Protein AF-A0A8W8MLH4-F1 (afdb_monomer_lite)

Sequence (101 aa):
MTGRHDEIEYSMQITGHTRCLVDSGFAHIRKIFRRSDVDSVGPFHTLINKSAATNEAVSFQSAAWKWRNWKSFLSSQFRAVKRIRRFHHFRVTADDSWTVY

Radius of gyration: 18.81 Å; chains: 1; bounding box: 43×28×45 Å

Structure (mmCIF, N/CA/C/O backbone):
data_AF-A0A8W8MLH4-F1
#
_entry.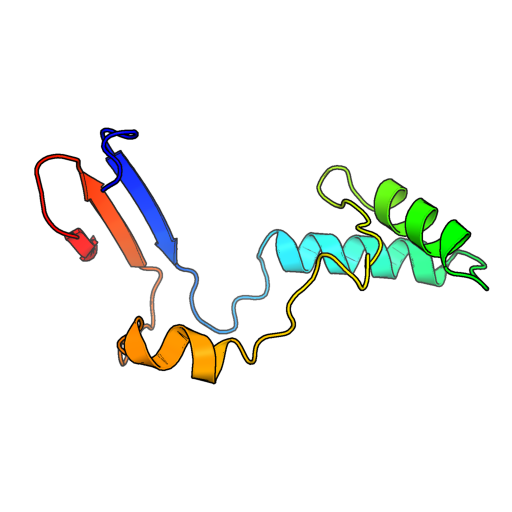id   AF-A0A8W8MLH4-F1
#
loop_
_atom_site.group_PDB
_atom_site.id
_atom_site.type_symbol
_atom_site.label_atom_id
_atom_site.label_alt_id
_atom_site.label_comp_id
_atom_site.label_asym_id
_atom_site.label_entity_id
_atom_site.label_seq_id
_atom_site.pdbx_PDB_ins_code
_atom_site.Cartn_x
_atom_site.Cartn_y
_atom_site.Cartn_z
_atom_site.occupancy
_atom_site.B_iso_or_equiv
_atom_site.auth_seq_id
_atom_site.auth_comp_id
_atom_site.auth_asym_id
_atom_site.auth_atom_id
_atom_site.pdbx_PDB_model_num
ATOM 1 N N . MET A 1 1 ? 10.212 3.634 -22.204 1.00 49.94 1 MET A N 1
ATOM 2 C CA . MET A 1 1 ? 9.921 4.611 -21.128 1.00 49.94 1 MET A CA 1
ATOM 3 C C . MET A 1 1 ? 8.994 5.681 -21.679 1.00 49.94 1 MET A C 1
ATOM 5 O O . MET A 1 1 ? 9.097 5.983 -22.856 1.00 49.94 1 MET A O 1
ATOM 9 N N . THR A 1 2 ? 8.086 6.249 -20.885 1.00 56.69 2 THR A N 1
ATOM 10 C CA . THR A 1 2 ? 7.117 7.268 -21.347 1.00 56.69 2 THR A CA 1
ATOM 11 C C . THR A 1 2 ? 7.742 8.643 -21.648 1.00 56.69 2 THR A C 1
ATOM 13 O O . THR A 1 2 ? 7.001 9.610 -21.779 1.00 56.69 2 THR A O 1
ATOM 16 N N . GLY A 1 3 ? 9.080 8.753 -21.690 1.00 60.56 3 GLY A N 1
ATOM 17 C CA . GLY A 1 3 ? 9.817 10.004 -21.926 1.00 60.56 3 GLY A CA 1
ATOM 18 C C . GLY A 1 3 ? 9.670 11.060 -20.825 1.00 60.56 3 GLY A C 1
ATOM 19 O O . GLY A 1 3 ? 9.871 12.236 -21.088 1.00 60.56 3 GLY A O 1
ATOM 20 N N . ARG A 1 4 ? 9.247 10.669 -19.613 1.00 66.12 4 ARG A N 1
ATOM 21 C CA . ARG A 1 4 ? 8.944 11.607 -18.510 1.00 66.12 4 ARG A CA 1
ATOM 22 C C . ARG A 1 4 ? 10.053 11.745 -17.468 1.00 66.12 4 ARG A C 1
ATOM 24 O O . ARG A 1 4 ? 9.965 12.628 -16.625 1.00 66.12 4 ARG A O 1
ATOM 31 N N . HIS A 1 5 ? 11.040 10.856 -17.496 1.00 73.50 5 HIS A N 1
ATOM 32 C CA . HIS A 1 5 ? 12.118 10.796 -16.516 1.00 73.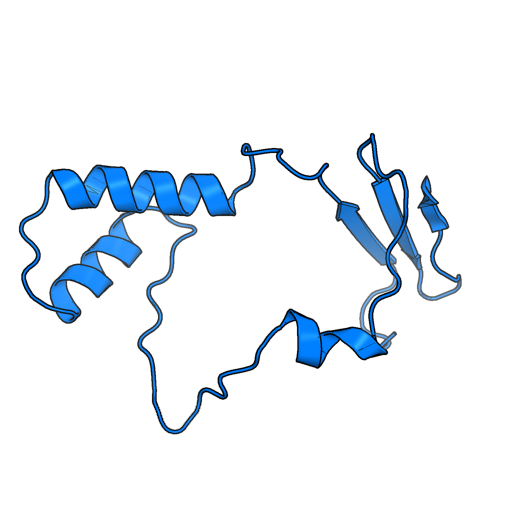50 5 HIS A CA 1
ATOM 33 C C . HIS A 1 5 ? 13.416 10.445 -17.239 1.00 73.50 5 HIS A C 1
ATOM 35 O O . HIS A 1 5 ? 13.421 9.489 -18.019 1.00 73.50 5 HIS A O 1
ATOM 41 N N . ASP A 1 6 ? 14.480 11.196 -16.954 1.00 80.19 6 ASP A N 1
ATOM 42 C CA . ASP A 1 6 ? 15.827 10.942 -17.483 1.00 80.19 6 ASP A CA 1
ATOM 43 C C . ASP A 1 6 ? 16.466 9.714 -16.818 1.00 80.19 6 ASP A C 1
ATOM 45 O O . ASP A 1 6 ? 17.272 9.006 -17.421 1.00 80.19 6 ASP A O 1
ATOM 49 N N . GLU A 1 7 ? 16.051 9.420 -15.582 1.00 80.38 7 GLU A N 1
ATOM 50 C CA . GLU A 1 7 ? 16.530 8.295 -14.792 1.00 80.38 7 GLU A CA 1
ATOM 51 C C . GLU A 1 7 ? 15.462 7.806 -13.805 1.00 80.38 7 GLU A C 1
ATOM 53 O O . GLU A 1 7 ? 14.729 8.596 -13.206 1.00 80.38 7 GLU A O 1
ATOM 58 N N . ILE A 1 8 ? 15.385 6.487 -13.624 1.00 80.25 8 ILE A N 1
ATOM 59 C CA . ILE A 1 8 ? 14.598 5.836 -12.579 1.00 80.25 8 ILE A CA 1
ATOM 60 C C . ILE A 1 8 ? 15.485 4.818 -11.863 1.00 80.25 8 ILE A C 1
ATOM 62 O O . ILE A 1 8 ? 16.005 3.889 -12.485 1.00 80.25 8 ILE A O 1
ATOM 66 N N . GLU A 1 9 ? 15.598 4.964 -10.545 1.00 80.50 9 GLU A N 1
ATOM 67 C CA . GLU A 1 9 ? 16.230 3.980 -9.669 1.00 80.50 9 GLU A CA 1
ATOM 68 C C . GLU A 1 9 ? 15.161 3.168 -8.921 1.00 80.50 9 GLU A C 1
ATOM 70 O O . GLU A 1 9 ? 14.271 3.712 -8.264 1.00 80.50 9 GLU A O 1
ATOM 75 N N . TYR A 1 10 ? 15.266 1.843 -8.991 1.00 77.38 10 TYR A N 1
ATOM 76 C CA . TYR A 1 10 ? 14.456 0.897 -8.235 1.00 77.38 10 TYR A CA 1
ATOM 77 C C . TYR A 1 10 ? 15.331 0.101 -7.274 1.00 77.38 10 TYR A C 1
ATOM 79 O O . TYR A 1 10 ? 16.095 -0.774 -7.675 1.00 77.38 10 TYR A O 1
ATOM 87 N N . SER A 1 11 ? 15.149 0.345 -5.980 1.00 75.88 11 SER A N 1
ATOM 88 C CA . SER A 1 11 ? 15.758 -0.457 -4.919 1.00 75.88 11 SER A CA 1
ATOM 89 C C . SER A 1 11 ? 14.824 -1.599 -4.516 1.00 75.88 11 SER A C 1
ATOM 91 O O . SER A 1 11 ? 13.769 -1.366 -3.924 1.00 75.88 11 SER A O 1
ATOM 93 N N . MET A 1 12 ? 15.193 -2.847 -4.814 1.00 74.88 12 MET A N 1
ATOM 94 C CA . MET A 1 12 ? 14.417 -4.019 -4.402 1.00 74.88 12 MET A CA 1
ATOM 95 C C . MET A 1 12 ? 14.932 -4.591 -3.081 1.00 74.88 12 MET A C 1
ATOM 97 O O . MET A 1 12 ? 16.096 -4.980 -2.951 1.00 74.88 12 MET A O 1
ATOM 101 N N . GLN A 1 13 ? 14.032 -4.681 -2.101 1.00 71.69 13 GLN A N 1
ATOM 102 C CA . GLN A 1 13 ? 14.309 -5.337 -0.826 1.00 71.69 13 GLN A CA 1
ATOM 103 C C . GLN A 1 13 ? 14.321 -6.863 -0.974 1.00 71.69 13 GLN A C 1
ATOM 105 O O . GLN A 1 13 ? 13.627 -7.439 -1.814 1.00 71.69 13 GLN A O 1
ATOM 110 N N . ILE A 1 14 ? 15.101 -7.531 -0.122 1.00 75.56 14 ILE A N 1
ATOM 111 C CA . ILE A 1 14 ? 15.131 -8.995 -0.054 1.00 75.56 14 ILE A CA 1
ATOM 112 C C . ILE A 1 14 ? 13.769 -9.499 0.439 1.00 75.56 14 ILE A C 1
ATOM 114 O O . ILE A 1 14 ? 13.165 -8.933 1.351 1.00 75.56 14 ILE A O 1
ATOM 118 N N . THR A 1 15 ? 13.297 -10.602 -0.135 1.00 68.69 15 THR A N 1
ATOM 119 C CA . THR A 1 15 ? 12.082 -11.282 0.324 1.00 68.69 15 THR A CA 1
ATOM 120 C C . THR A 1 15 ? 12.163 -11.625 1.814 1.00 68.69 15 THR A C 1
ATOM 122 O O . THR A 1 15 ? 13.152 -12.208 2.255 1.00 68.69 15 THR A O 1
ATOM 125 N N . GLY A 1 16 ? 11.112 -11.308 2.576 1.00 69.69 16 GLY A N 1
ATOM 126 C CA . GLY A 1 16 ? 11.054 -11.548 4.026 1.00 69.69 16 GLY A CA 1
ATOM 127 C C . GLY A 1 16 ? 11.628 -10.415 4.883 1.00 69.69 16 GLY A C 1
ATOM 128 O O . GLY A 1 16 ? 11.634 -10.519 6.107 1.00 69.69 16 GLY A O 1
ATOM 129 N N . HIS A 1 17 ? 12.086 -9.323 4.270 1.00 71.31 17 HIS A N 1
ATOM 130 C CA . HIS A 1 17 ? 12.471 -8.124 4.997 1.00 71.31 17 HIS A CA 1
ATOM 131 C C . HIS A 1 17 ? 11.222 -7.374 5.488 1.00 71.31 17 HIS A C 1
ATOM 133 O O . HIS A 1 17 ? 10.503 -6.780 4.695 1.00 71.31 17 HIS A O 1
ATOM 139 N N . THR A 1 18 ? 10.971 -7.386 6.797 1.00 64.75 18 THR A N 1
ATOM 140 C CA . THR A 1 18 ? 9.769 -6.782 7.413 1.00 64.75 18 THR A CA 1
ATOM 141 C C . THR A 1 18 ? 9.963 -5.327 7.852 1.00 64.75 18 THR A C 1
ATOM 143 O O . THR A 1 18 ? 9.191 -4.798 8.651 1.00 64.75 18 THR A O 1
ATOM 146 N N . ARG A 1 19 ? 11.060 -4.681 7.433 1.00 70.62 19 ARG A N 1
ATOM 147 C CA . ARG A 1 19 ? 11.337 -3.266 7.734 1.00 70.62 19 ARG A CA 1
ATOM 148 C C . ARG A 1 19 ? 11.098 -2.424 6.486 1.00 70.62 19 ARG A C 1
ATOM 150 O O . ARG A 1 19 ? 12.026 -1.823 5.944 1.00 70.62 19 ARG A O 1
ATOM 157 N N . CYS A 1 20 ? 9.865 -2.434 5.992 1.00 77.38 20 CYS A N 1
ATOM 158 C CA . CYS A 1 20 ? 9.430 -1.538 4.928 1.00 77.38 20 CYS A CA 1
ATOM 159 C C . CYS A 1 20 ? 8.381 -0.546 5.447 1.00 77.38 20 CYS A C 1
ATOM 161 O O . CYS A 1 20 ? 7.727 -0.775 6.467 1.00 77.38 20 CYS A O 1
ATOM 163 N N . LEU A 1 21 ? 8.232 0.583 4.749 1.00 80.25 21 LEU A N 1
ATOM 164 C CA . LEU A 1 21 ? 7.298 1.641 5.144 1.00 80.25 21 LEU A CA 1
ATOM 165 C C . LEU A 1 21 ? 5.849 1.131 5.204 1.00 80.25 21 LEU A C 1
ATOM 167 O O . LEU A 1 21 ? 5.094 1.519 6.092 1.00 80.25 21 LEU A O 1
ATOM 171 N N . VAL A 1 22 ? 5.493 0.218 4.297 1.00 83.38 22 VAL A N 1
ATOM 172 C CA . VAL A 1 22 ? 4.162 -0.399 4.231 1.00 83.38 22 VAL A CA 1
ATOM 173 C C . VAL A 1 22 ? 3.861 -1.184 5.512 1.00 83.38 22 VAL A C 1
ATOM 175 O O . VAL A 1 22 ? 2.809 -0.985 6.121 1.00 83.38 22 VAL A O 1
ATOM 178 N N . ASP A 1 23 ? 4.806 -2.002 5.983 1.00 87.62 23 ASP A N 1
ATOM 179 C CA . ASP A 1 23 ? 4.661 -2.746 7.241 1.00 87.62 23 ASP A CA 1
ATOM 180 C C . ASP A 1 23 ? 4.521 -1.800 8.443 1.00 87.62 23 ASP A C 1
ATOM 182 O O . ASP A 1 23 ? 3.700 -2.034 9.336 1.00 87.62 23 ASP A O 1
ATOM 186 N N . SER A 1 24 ? 5.278 -0.695 8.447 1.00 88.75 24 SER A N 1
ATOM 187 C CA . SER A 1 24 ? 5.165 0.348 9.474 1.00 88.75 24 SER A CA 1
ATOM 188 C C . SER A 1 24 ? 3.768 0.972 9.488 1.00 88.75 24 SER A C 1
ATOM 190 O O . SER A 1 24 ? 3.169 1.119 10.555 1.00 88.75 24 SER A O 1
ATOM 192 N N . GLY A 1 25 ? 3.210 1.282 8.314 1.00 92.94 25 GLY A N 1
ATOM 193 C CA . GLY A 1 25 ? 1.847 1.796 8.168 1.00 92.94 25 GLY A CA 1
ATOM 194 C C . GLY A 1 25 ? 0.808 0.872 8.808 1.00 92.94 25 GLY A C 1
ATOM 195 O O . GLY A 1 25 ? 0.002 1.320 9.629 1.00 92.94 25 GLY A O 1
ATOM 196 N N . PHE A 1 26 ? 0.878 -0.433 8.530 1.00 93.19 26 PHE A N 1
ATOM 197 C CA . PHE A 1 26 ? -0.010 -1.422 9.152 1.00 93.19 26 PHE A CA 1
ATOM 198 C C . PHE A 1 26 ? 0.191 -1.543 10.665 1.00 93.19 26 PHE A C 1
ATOM 200 O O . PHE A 1 26 ? -0.783 -1.680 11.415 1.00 93.19 26 PHE A O 1
ATOM 207 N N . ALA A 1 27 ? 1.434 -1.462 11.144 1.00 94.00 27 ALA A N 1
ATOM 208 C CA . ALA A 1 27 ? 1.726 -1.488 12.572 1.00 94.00 27 ALA A CA 1
ATOM 209 C C . ALA A 1 27 ? 1.082 -0.300 13.308 1.00 94.00 27 ALA A C 1
ATOM 211 O O . ALA A 1 27 ? 0.500 -0.486 14.383 1.00 94.00 27 ALA A O 1
ATOM 212 N N . HIS A 1 28 ? 1.121 0.900 12.719 1.00 95.94 28 HIS A N 1
ATOM 213 C CA . HIS A 1 28 ? 0.471 2.089 13.269 1.00 95.94 28 HIS A CA 1
ATOM 214 C C . HIS A 1 28 ? -1.052 1.943 13.340 1.00 95.94 28 HIS A C 1
ATOM 216 O O . HIS A 1 28 ? -1.624 2.195 14.404 1.00 95.94 28 HIS A O 1
ATOM 222 N N . ILE A 1 29 ? -1.693 1.453 12.271 1.00 96.62 29 ILE A N 1
ATOM 223 C CA . ILE A 1 29 ? -3.140 1.162 12.253 1.00 96.62 29 ILE A CA 1
ATOM 224 C C . ILE A 1 29 ? -3.493 0.200 13.389 1.00 96.62 29 ILE A C 1
ATOM 226 O O . ILE A 1 29 ? -4.375 0.480 14.198 1.00 96.62 29 ILE A O 1
ATOM 230 N N . ARG A 1 30 ? -2.756 -0.910 13.516 1.00 95.69 30 ARG A N 1
ATOM 231 C CA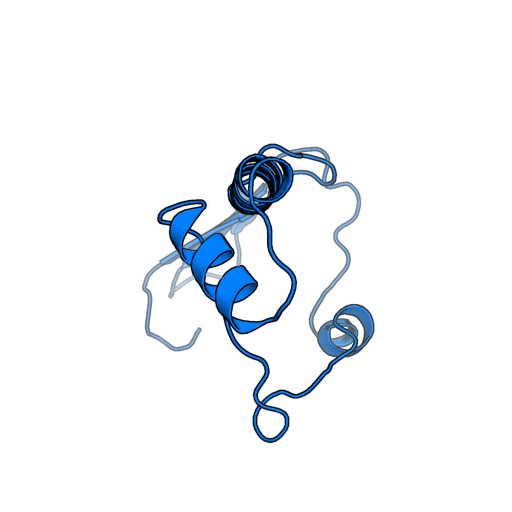 . ARG A 1 30 ? -3.000 -1.912 14.561 1.00 95.69 30 ARG A CA 1
ATOM 232 C C . ARG A 1 30 ? -2.852 -1.332 15.968 1.00 95.69 30 ARG A C 1
ATOM 234 O O . ARG A 1 30 ? -3.608 -1.704 16.865 1.00 95.69 30 ARG A O 1
ATOM 241 N N . LYS A 1 31 ? -1.876 -0.446 16.179 1.00 96.25 31 LYS A N 1
ATOM 242 C CA . LYS A 1 31 ? -1.609 0.183 17.480 1.00 96.25 31 LYS A CA 1
ATOM 243 C C . LYS A 1 31 ? -2.773 1.061 17.938 1.00 96.25 31 LYS A C 1
ATOM 245 O O . LYS A 1 31 ? -3.164 0.951 19.099 1.00 96.25 31 LYS A O 1
ATOM 250 N N . ILE A 1 32 ? -3.308 1.910 17.057 1.00 96.62 32 ILE A N 1
ATOM 251 C CA . ILE A 1 32 ? -4.433 2.797 17.390 1.00 96.62 32 ILE A CA 1
ATOM 252 C C . ILE A 1 32 ? -5.756 2.024 17.457 1.00 96.62 32 ILE A C 1
ATOM 254 O O . ILE A 1 32 ? -6.535 2.240 18.382 1.00 96.62 32 ILE A O 1
ATOM 258 N N . PHE A 1 33 ? -5.965 1.054 16.561 1.00 96.75 33 PHE A N 1
ATOM 259 C CA . PHE A 1 33 ? -7.167 0.216 16.527 1.00 96.75 33 PHE A CA 1
ATOM 260 C C . PHE A 1 33 ? -7.400 -0.532 17.839 1.00 96.75 33 PHE A C 1
ATOM 262 O O . PHE A 1 33 ? -8.489 -0.478 18.388 1.00 96.75 33 PHE A O 1
ATOM 269 N N . ARG A 1 34 ? -6.355 -1.137 18.420 1.00 96.19 34 ARG A N 1
ATOM 270 C CA . ARG A 1 34 ? -6.437 -1.855 19.710 1.00 96.19 34 ARG A CA 1
ATOM 271 C C . ARG A 1 34 ? -6.917 -1.011 20.899 1.00 96.19 34 ARG A C 1
ATOM 273 O O . ARG A 1 34 ? -7.162 -1.571 21.960 1.00 96.19 34 ARG A O 1
ATOM 280 N N . ARG A 1 35 ? -6.940 0.315 20.764 1.00 95.00 35 ARG A N 1
ATOM 281 C CA . ARG A 1 35 ? -7.304 1.274 21.818 1.00 95.00 35 ARG A CA 1
ATOM 282 C C . ARG A 1 35 ? -8.510 2.129 21.434 1.00 95.00 35 ARG A C 1
ATOM 284 O O . ARG A 1 35 ? -8.763 3.132 22.089 1.00 95.00 35 ARG A O 1
ATOM 291 N N . SER A 1 36 ? -9.179 1.782 20.342 1.00 94.81 36 SER A N 1
ATOM 292 C CA . SER A 1 36 ? -10.289 2.545 19.791 1.00 94.81 36 SER A CA 1
ATOM 293 C C . SER A 1 36 ? -11.514 1.652 19.715 1.00 94.81 36 SER A C 1
ATOM 295 O O . SER A 1 36 ? -11.390 0.472 19.396 1.00 94.81 36 SER A O 1
ATOM 297 N N . ASP A 1 37 ? -12.675 2.235 19.976 1.00 94.25 37 ASP A N 1
ATOM 298 C CA . ASP A 1 37 ? -13.959 1.574 19.781 1.00 94.25 37 ASP A CA 1
ATOM 299 C C . ASP A 1 37 ? -14.466 1.902 18.372 1.00 94.25 37 ASP A C 1
ATOM 301 O O . ASP A 1 37 ? -14.642 3.073 18.021 1.00 94.25 37 ASP A O 1
ATOM 305 N N . VAL A 1 38 ? -14.547 0.892 17.507 1.00 93.94 38 VAL A N 1
ATOM 306 C CA . VAL A 1 38 ? -14.777 1.066 16.067 1.00 93.94 38 VAL A CA 1
ATOM 307 C C . VAL A 1 38 ? -15.731 -0.011 15.569 1.00 93.94 38 VAL A C 1
ATOM 309 O O . VAL A 1 38 ? -15.307 -1.098 15.185 1.00 93.94 38 VAL A O 1
ATOM 312 N N . ASP A 1 39 ? -17.008 0.352 15.486 1.00 93.88 39 ASP A N 1
ATOM 313 C CA . ASP A 1 39 ? -18.084 -0.584 15.123 1.00 93.88 39 ASP A CA 1
ATOM 314 C C . ASP A 1 39 ? -18.620 -0.393 13.701 1.00 93.88 39 ASP A C 1
ATOM 316 O O . ASP A 1 39 ? -19.578 -1.039 13.279 1.00 93.88 39 ASP A O 1
ATOM 320 N N . SER A 1 40 ? -18.036 0.524 12.928 1.00 93.12 40 SER A N 1
ATOM 321 C CA . SER A 1 40 ? -18.470 0.768 11.553 1.00 93.12 40 SER A CA 1
ATOM 322 C C . SER A 1 40 ? -17.351 1.281 10.650 1.00 93.12 40 SER A C 1
ATOM 324 O O . SER A 1 40 ? -16.266 1.670 11.090 1.00 93.12 40 SER A O 1
ATOM 326 N N . VAL A 1 41 ? -17.631 1.281 9.344 1.00 90.94 41 VAL A N 1
ATOM 327 C CA . VAL A 1 41 ? -16.665 1.636 8.294 1.00 90.94 41 VAL A CA 1
ATOM 328 C C . VAL A 1 41 ? -16.211 3.097 8.394 1.00 90.94 41 VAL A C 1
ATOM 330 O O . VAL A 1 41 ? -15.032 3.379 8.200 1.00 90.94 41 VAL A O 1
ATOM 333 N N . GLY A 1 42 ? -17.103 4.031 8.737 1.00 92.94 42 GLY A N 1
ATOM 334 C CA . GLY A 1 42 ? -16.771 5.461 8.842 1.00 92.94 42 GLY A CA 1
ATOM 335 C C . GLY A 1 42 ? -15.741 5.781 9.941 1.00 92.94 42 GLY A C 1
ATOM 336 O O . GLY A 1 42 ? -14.701 6.387 9.657 1.00 92.94 42 GLY A O 1
ATOM 337 N N . PRO A 1 43 ? -15.967 5.346 11.194 1.00 94.06 43 PRO A N 1
ATOM 338 C CA . PRO A 1 43 ? -14.984 5.440 12.268 1.00 94.06 43 PRO A CA 1
ATOM 339 C C . PRO A 1 43 ? -13.676 4.711 11.939 1.00 94.06 43 PRO A C 1
ATOM 341 O O . PRO A 1 43 ? -12.602 5.241 12.223 1.00 94.06 43 PRO A O 1
ATOM 344 N N . PHE A 1 44 ? -13.734 3.562 11.256 1.00 94.75 44 PHE A N 1
ATOM 345 C CA . PHE A 1 44 ? -12.527 2.858 10.813 1.00 94.75 44 PHE A CA 1
ATOM 346 C C . PHE A 1 44 ? -11.721 3.664 9.784 1.00 94.75 44 PHE A C 1
ATOM 348 O O . PHE A 1 44 ? -10.502 3.774 9.899 1.00 94.75 44 PHE A O 1
ATOM 355 N N . HIS A 1 45 ? -12.395 4.311 8.832 1.00 95.31 45 HIS A N 1
ATOM 356 C CA . HIS A 1 45 ? -11.777 5.212 7.857 1.00 95.31 45 HIS A CA 1
ATOM 357 C C . HIS A 1 45 ? -11.055 6.377 8.547 1.00 95.31 45 HIS A C 1
ATOM 359 O O . HIS A 1 45 ? -9.907 6.701 8.242 1.00 95.31 45 HIS A O 1
ATOM 365 N N . THR A 1 46 ? -11.712 6.972 9.544 1.00 95.50 46 THR A N 1
ATOM 366 C CA . THR A 1 46 ? -11.139 8.053 10.354 1.00 95.50 46 THR A CA 1
ATOM 367 C C . THR A 1 46 ? -9.922 7.572 11.143 1.00 95.50 46 THR A C 1
ATOM 369 O O . THR A 1 46 ? -8.918 8.279 11.227 1.00 95.50 46 THR A O 1
ATOM 372 N N . LEU A 1 47 ? -9.984 6.364 11.702 1.00 96.88 47 LEU A N 1
ATOM 373 C CA . LEU A 1 47 ? -8.885 5.752 12.440 1.00 96.88 47 LEU A CA 1
ATOM 374 C C . LEU A 1 47 ? -7.661 5.500 11.554 1.00 96.88 47 LEU A C 1
ATOM 376 O O . LEU A 1 47 ? -6.544 5.807 11.971 1.00 96.88 47 LEU A O 1
ATOM 380 N N . ILE A 1 48 ? -7.856 4.980 10.339 1.00 96.00 48 ILE A N 1
ATOM 381 C CA . ILE A 1 48 ? -6.763 4.757 9.383 1.00 96.00 48 ILE A CA 1
ATOM 382 C C . ILE A 1 48 ? -6.081 6.088 9.049 1.00 96.00 48 ILE A C 1
ATOM 384 O O . ILE A 1 48 ? -4.865 6.182 9.195 1.00 96.00 48 ILE A O 1
ATOM 388 N N . ASN A 1 49 ? -6.841 7.134 8.717 1.00 96.12 49 ASN A N 1
ATOM 389 C CA . ASN A 1 49 ? -6.276 8.456 8.408 1.00 96.12 49 ASN A CA 1
ATOM 390 C C . ASN A 1 49 ? -5.529 9.091 9.595 1.00 96.12 49 ASN A C 1
ATOM 392 O O . ASN A 1 49 ? -4.579 9.842 9.408 1.00 96.12 49 ASN A O 1
ATOM 396 N N . LYS A 1 50 ? -5.928 8.784 10.835 1.00 96.00 50 LYS A N 1
ATOM 397 C CA . LYS A 1 50 ? -5.241 9.259 12.051 1.00 96.00 50 LYS A CA 1
ATOM 398 C C . LYS A 1 50 ? -4.021 8.423 12.438 1.00 96.00 50 LYS A C 1
ATOM 400 O O . LYS A 1 50 ? -3.257 8.835 13.307 1.00 96.00 50 LYS A O 1
ATOM 405 N N . SER A 1 51 ? -3.857 7.235 11.862 1.00 95.69 51 SER A N 1
ATO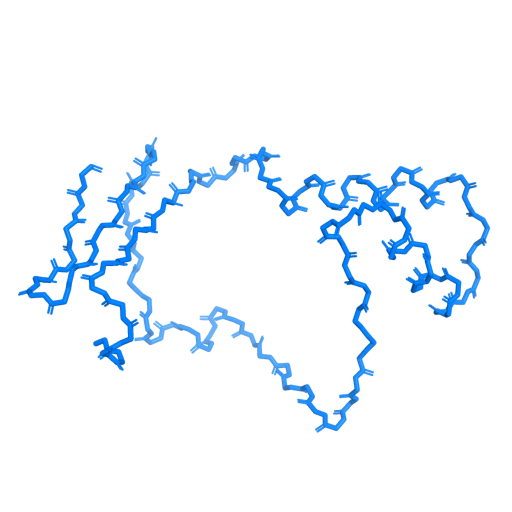M 406 C CA . SER A 1 51 ? -2.861 6.271 12.333 1.00 95.69 51 SER A CA 1
ATOM 407 C C . SER A 1 51 ? -1.417 6.681 12.019 1.00 95.69 51 SER A C 1
ATOM 409 O O . SER A 1 51 ? -0.539 6.472 12.856 1.00 95.69 51 SER A O 1
ATOM 411 N N . ALA A 1 52 ? -1.168 7.271 10.848 1.00 95.12 52 ALA A N 1
ATOM 412 C CA . ALA A 1 52 ? 0.127 7.798 10.424 1.00 95.12 52 ALA A CA 1
ATOM 413 C C . ALA A 1 52 ? -0.060 8.759 9.241 1.00 95.12 52 ALA A C 1
ATOM 415 O O . ALA A 1 52 ? -0.988 8.587 8.459 1.00 95.12 52 ALA A O 1
ATOM 416 N N . ALA A 1 53 ? 0.865 9.707 9.057 1.00 92.94 53 ALA A N 1
ATOM 417 C CA . ALA A 1 53 ? 0.831 10.649 7.930 1.00 92.94 53 ALA A CA 1
ATOM 418 C C . ALA A 1 53 ? 0.924 9.966 6.551 1.00 92.94 53 ALA A C 1
ATOM 420 O O . ALA A 1 53 ? 0.491 10.525 5.552 1.00 92.94 53 ALA A O 1
ATOM 421 N N . THR A 1 54 ? 1.494 8.760 6.495 1.00 91.12 54 THR A N 1
ATOM 422 C CA . THR A 1 54 ? 1.641 7.967 5.266 1.00 91.12 54 THR A CA 1
ATOM 423 C C . THR A 1 54 ? 0.440 7.074 4.969 1.00 91.12 54 THR A C 1
ATOM 425 O O . THR A 1 54 ? 0.443 6.387 3.951 1.00 91.12 54 THR A O 1
ATOM 428 N N . ASN A 1 55 ? -0.542 7.011 5.870 1.00 94.25 55 ASN A N 1
ATOM 429 C CA . ASN A 1 55 ? -1.713 6.167 5.700 1.00 94.25 55 ASN A CA 1
ATOM 430 C C . ASN A 1 55 ? -2.886 7.003 5.202 1.00 94.25 55 ASN A C 1
ATOM 432 O O . ASN A 1 55 ? -3.253 8.005 5.808 1.00 94.25 55 ASN A O 1
ATOM 436 N N . GLU A 1 56 ? -3.512 6.518 4.139 1.00 94.50 56 GLU A N 1
ATOM 437 C CA . GLU A 1 56 ? -4.736 7.077 3.593 1.00 94.50 56 GLU A CA 1
ATOM 438 C C . GLU A 1 56 ? -5.772 5.962 3.495 1.00 94.50 56 GLU A C 1
ATOM 440 O O . GLU A 1 56 ? -5.533 4.889 2.935 1.00 94.50 56 GLU A O 1
ATOM 445 N N . ALA A 1 57 ? -6.928 6.202 4.095 1.00 93.19 57 ALA A N 1
ATOM 446 C CA . ALA A 1 57 ? -8.070 5.329 3.981 1.00 93.19 57 ALA A CA 1
ATOM 447 C C . ALA A 1 57 ? -8.724 5.562 2.623 1.00 93.19 57 ALA A C 1
ATOM 449 O O . ALA A 1 57 ? -9.098 6.684 2.285 1.00 93.19 57 ALA A O 1
ATOM 450 N N . VAL A 1 58 ? -8.881 4.485 1.860 1.00 88.44 58 VAL A N 1
ATOM 451 C CA . VAL A 1 58 ? -9.526 4.537 0.554 1.00 88.44 58 VAL A CA 1
ATOM 452 C C . VAL A 1 58 ? -10.777 3.677 0.596 1.00 88.44 58 VAL A C 1
ATOM 454 O O . VAL A 1 58 ? -10.719 2.466 0.815 1.00 88.44 58 VAL A O 1
ATOM 457 N N . SER A 1 59 ? -11.927 4.317 0.406 1.00 84.12 59 SER A N 1
ATOM 458 C CA . SER A 1 59 ? -13.215 3.631 0.383 1.00 84.12 59 SER A CA 1
ATOM 459 C C . SER A 1 59 ? -13.409 2.905 -0.945 1.00 84.12 59 SER A C 1
ATOM 461 O O . SER A 1 59 ? -13.256 3.490 -2.018 1.00 84.12 59 SER A O 1
ATOM 463 N N . PHE A 1 60 ? -13.772 1.625 -0.876 1.00 78.25 60 PHE A N 1
ATOM 464 C CA . PHE A 1 60 ? -14.061 0.841 -2.069 1.00 78.25 60 PHE A CA 1
ATOM 465 C C . PHE A 1 60 ? -15.293 1.399 -2.791 1.00 78.25 60 PHE A C 1
ATOM 467 O O . PHE A 1 60 ? -16.398 1.403 -2.250 1.00 78.25 60 PHE A O 1
ATOM 474 N N . GLN A 1 61 ? -15.106 1.835 -4.035 1.00 79.88 61 GLN A N 1
ATOM 475 C CA . GLN A 1 61 ? -16.187 2.257 -4.922 1.00 79.88 61 GLN A CA 1
ATOM 476 C C . GLN A 1 61 ? -16.408 1.150 -5.955 1.00 79.88 61 GLN A C 1
ATOM 478 O O . GLN A 1 61 ? -15.621 1.006 -6.893 1.00 79.88 61 GLN A O 1
ATOM 483 N N . SER A 1 62 ? -17.463 0.347 -5.768 1.00 62.72 62 SER A N 1
ATOM 484 C CA . SER A 1 62 ? -17.682 -0.905 -6.517 1.00 62.72 62 SER A CA 1
ATOM 485 C C . SER A 1 62 ? -17.693 -0.742 -8.038 1.00 62.72 62 SER A C 1
ATOM 487 O O . SER A 1 62 ? -17.272 -1.650 -8.748 1.00 62.72 62 SER A O 1
ATOM 489 N N . ALA A 1 63 ? -18.105 0.423 -8.540 1.00 67.44 63 ALA A N 1
ATOM 490 C CA . ALA A 1 63 ? -18.125 0.724 -9.968 1.00 67.44 63 ALA A CA 1
ATOM 491 C C . ALA A 1 63 ? -16.735 1.033 -10.565 1.00 67.44 63 ALA A C 1
ATOM 493 O O . ALA A 1 63 ? -16.541 0.868 -11.768 1.00 67.44 63 ALA A O 1
ATOM 494 N N . ALA A 1 64 ? -15.760 1.469 -9.758 1.00 74.62 64 ALA A N 1
ATOM 495 C CA . ALA A 1 64 ? -14.463 1.952 -10.245 1.00 74.62 64 ALA A CA 1
ATOM 496 C C . ALA A 1 64 ? -13.322 0.925 -10.101 1.00 74.62 64 ALA A C 1
ATOM 498 O O . ALA A 1 64 ? -12.298 1.032 -10.777 1.00 74.62 64 ALA A O 1
ATOM 499 N N . TRP A 1 65 ? -13.480 -0.087 -9.246 1.00 80.88 65 TRP A N 1
ATOM 500 C CA . TRP A 1 65 ? -12.380 -0.965 -8.846 1.00 80.88 65 TRP A CA 1
ATOM 501 C C . TRP A 1 65 ? -12.485 -2.338 -9.508 1.00 80.88 65 TRP A C 1
ATOM 503 O O . TRP A 1 65 ? -13.445 -3.079 -9.306 1.00 80.88 65 TRP A O 1
ATOM 513 N N . LYS A 1 66 ? -11.456 -2.714 -10.274 1.00 81.19 66 LYS A N 1
ATOM 514 C CA . LYS A 1 66 ? -11.350 -4.047 -10.880 1.00 81.19 66 LYS A CA 1
ATOM 515 C C . LYS A 1 66 ? -10.452 -4.932 -10.029 1.00 81.19 66 LYS A C 1
ATOM 517 O O . LYS A 1 66 ? -9.235 -4.760 -10.022 1.00 81.19 66 LYS A O 1
ATOM 522 N N . TRP A 1 67 ? -11.045 -5.919 -9.368 1.00 81.94 67 TRP A N 1
ATOM 523 C CA . TRP A 1 67 ? -10.283 -6.957 -8.684 1.00 81.94 67 TRP A CA 1
ATOM 524 C C . TRP A 1 67 ? 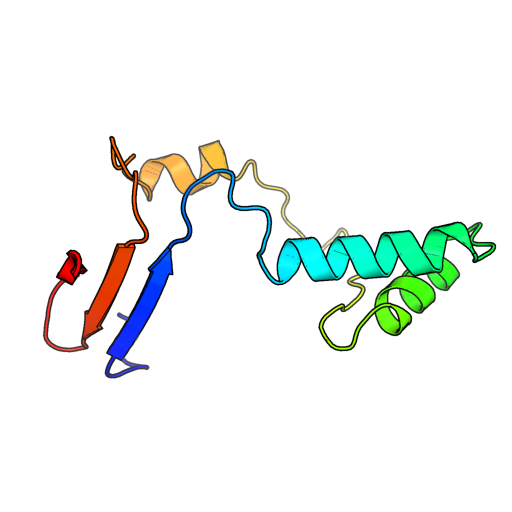-9.541 -7.825 -9.700 1.00 81.94 67 TRP A C 1
ATOM 526 O O . TRP A 1 67 ? -10.117 -8.329 -10.667 1.00 81.94 67 TRP A O 1
ATOM 536 N N . ARG A 1 68 ? -8.237 -7.993 -9.489 1.00 86.06 68 ARG A N 1
ATOM 537 C CA . ARG A 1 68 ? -7.374 -8.842 -10.310 1.00 86.06 68 ARG A CA 1
ATOM 538 C C . ARG A 1 68 ? -6.572 -9.754 -9.397 1.00 86.06 68 ARG A C 1
ATOM 540 O O . ARG A 1 68 ? -6.051 -9.321 -8.374 1.00 86.06 68 ARG A O 1
ATOM 547 N N . ASN A 1 69 ? -6.415 -11.008 -9.804 1.00 86.12 69 ASN A N 1
ATOM 548 C CA . ASN A 1 69 ? -5.361 -11.840 -9.247 1.00 86.12 69 ASN A CA 1
ATOM 549 C C . ASN A 1 69 ? -4.025 -11.305 -9.777 1.00 86.12 69 ASN A C 1
ATOM 551 O O . ASN A 1 69 ? -3.707 -11.521 -10.945 1.00 86.12 69 ASN A O 1
ATOM 555 N N . TRP A 1 70 ? -3.268 -10.594 -8.940 1.00 82.38 70 TRP A N 1
ATOM 556 C CA . TRP A 1 70 ? -2.007 -9.968 -9.345 1.00 82.38 70 TRP A CA 1
ATOM 557 C C . TRP A 1 70 ? -1.012 -10.964 -9.941 1.00 82.38 70 TRP A C 1
ATOM 559 O O . TRP A 1 70 ? -0.382 -10.657 -10.946 1.00 82.38 70 TRP A O 1
ATOM 569 N N . LYS A 1 71 ? -0.919 -12.179 -9.384 1.00 82.81 71 LYS A N 1
ATOM 570 C CA . LYS A 1 71 ? -0.008 -13.218 -9.881 1.00 82.81 71 LYS A CA 1
ATOM 571 C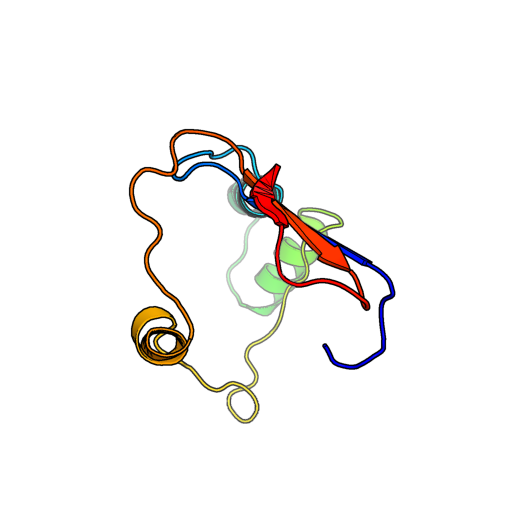 C . LYS A 1 71 ? -0.338 -13.608 -11.320 1.00 82.81 71 LYS A C 1
ATOM 573 O O . LYS A 1 71 ? 0.555 -13.638 -12.158 1.00 82.81 71 LYS A O 1
ATOM 578 N N . SER A 1 72 ? -1.605 -13.892 -11.611 1.00 87.06 72 SER A N 1
ATOM 579 C CA . SER A 1 72 ? -2.050 -14.238 -12.964 1.00 87.06 72 SER A CA 1
ATOM 580 C C . SER A 1 72 ? -1.977 -13.036 -13.901 1.00 87.06 72 SER A C 1
ATOM 582 O O . SER A 1 72 ? -1.467 -13.160 -15.010 1.00 87.06 72 SER A O 1
ATOM 584 N N . PHE A 1 73 ? -2.441 -11.871 -13.446 1.00 87.12 73 PHE A N 1
ATOM 585 C CA . PHE A 1 73 ? -2.497 -10.641 -14.236 1.00 87.12 73 PHE A CA 1
ATOM 586 C C . PHE A 1 73 ? -1.113 -10.188 -14.707 1.00 87.12 73 PHE A C 1
ATOM 588 O O . PHE A 1 73 ? -0.953 -9.806 -15.860 1.00 87.12 73 PHE A O 1
ATOM 595 N N . LEU A 1 74 ? -0.113 -10.286 -13.832 1.00 83.25 74 LEU A N 1
ATOM 596 C CA . LEU A 1 74 ? 1.257 -9.872 -14.113 1.00 83.25 74 LEU A CA 1
ATOM 597 C C . LEU A 1 74 ? 2.133 -11.010 -14.662 1.00 83.25 74 LEU A C 1
ATOM 599 O O . LEU A 1 74 ? 3.289 -10.784 -15.003 1.00 83.25 74 LEU A O 1
ATOM 603 N N . SER A 1 75 ? 1.619 -12.237 -14.774 1.00 84.62 75 SER A N 1
ATOM 604 C CA . SER A 1 75 ? 2.436 -13.403 -15.146 1.00 84.62 75 SER A CA 1
ATOM 605 C C . SER A 1 75 ? 3.158 -13.258 -16.490 1.00 84.62 75 SER A C 1
ATOM 607 O O . SER A 1 75 ? 4.287 -13.721 -16.622 1.00 84.62 75 SER A O 1
ATOM 609 N N . SER A 1 76 ? 2.547 -12.581 -17.465 1.00 84.38 76 SER A N 1
ATOM 610 C CA . SER A 1 76 ? 3.145 -12.327 -18.782 1.00 84.38 76 SER A CA 1
ATOM 611 C C . SER A 1 76 ? 4.192 -11.211 -18.780 1.00 84.38 76 SER A C 1
ATOM 613 O O . SER A 1 76 ? 4.980 -11.114 -19.716 1.00 84.38 76 SER A O 1
ATOM 615 N N . GLN A 1 77 ? 4.205 -10.367 -17.747 1.00 79.69 77 GLN A N 1
ATOM 616 C CA . GLN A 1 77 ? 5.064 -9.185 -17.657 1.00 79.69 77 GLN A CA 1
ATOM 617 C C . GLN A 1 77 ? 6.279 -9.401 -16.748 1.00 79.69 77 GLN A C 1
ATOM 619 O O . GLN A 1 77 ? 7.221 -8.614 -16.790 1.00 79.69 77 GLN A O 1
ATOM 624 N N . PHE A 1 78 ? 6.279 -10.456 -15.928 1.00 73.81 78 PHE A N 1
ATOM 625 C CA . PHE A 1 78 ? 7.326 -10.701 -14.940 1.00 73.81 78 PHE A CA 1
ATOM 626 C C . PHE A 1 78 ? 8.078 -11.993 -15.232 1.00 73.81 78 PHE A C 1
ATOM 628 O O . PHE A 1 78 ? 7.503 -13.074 -15.347 1.00 73.81 78 PHE A O 1
ATOM 635 N N . ARG A 1 79 ? 9.408 -11.894 -15.253 1.00 71.75 79 ARG A N 1
ATOM 636 C CA . ARG A 1 79 ? 10.302 -13.049 -15.260 1.00 71.75 79 ARG A CA 1
ATOM 637 C C . ARG A 1 79 ? 10.814 -13.283 -13.846 1.00 71.75 79 ARG A C 1
ATOM 639 O O . ARG A 1 79 ? 11.404 -12.392 -13.243 1.00 71.75 79 ARG A O 1
ATOM 646 N N . ALA A 1 80 ? 10.620 -14.491 -13.322 1.00 70.81 80 ALA A N 1
ATOM 647 C CA . ALA A 1 80 ? 11.159 -14.851 -12.016 1.00 70.81 80 ALA A CA 1
ATOM 648 C C . ALA A 1 80 ? 12.696 -14.803 -12.040 1.00 70.81 80 ALA A C 1
ATOM 650 O O . ALA A 1 80 ? 13.344 -15.591 -12.735 1.00 70.81 80 ALA A O 1
ATOM 651 N N . VAL A 1 81 ? 13.279 -13.898 -11.254 1.00 69.00 81 VAL A N 1
ATOM 652 C CA . VAL A 1 81 ? 14.727 -13.813 -11.054 1.00 69.00 81 VAL A CA 1
ATOM 653 C C . VAL A 1 81 ? 15.100 -14.754 -9.911 1.00 69.00 81 VAL A C 1
ATOM 655 O O . VAL A 1 81 ? 14.735 -14.549 -8.754 1.00 69.00 81 VAL A O 1
ATOM 658 N N . LYS A 1 82 ? 15.791 -15.848 -10.237 1.00 70.12 82 LYS A N 1
ATOM 659 C CA . LYS A 1 82 ? 16.230 -16.824 -9.232 1.00 70.12 82 LYS A CA 1
ATOM 660 C C . LYS A 1 82 ? 17.396 -16.248 -8.422 1.00 70.12 82 LYS A C 1
ATOM 662 O O . LYS A 1 82 ? 18.255 -15.574 -8.973 1.00 70.12 82 LYS A O 1
ATOM 667 N N . ARG A 1 83 ? 17.480 -16.625 -7.140 1.00 68.50 83 ARG A N 1
ATOM 668 C CA . ARG A 1 83 ? 18.631 -16.365 -6.246 1.00 68.50 83 ARG A CA 1
ATOM 669 C C . ARG A 1 83 ? 18.879 -14.892 -5.879 1.00 68.50 83 ARG A C 1
ATOM 671 O O . ARG A 1 83 ? 20.013 -14.537 -5.568 1.00 68.50 83 ARG A O 1
ATOM 678 N N . ILE A 1 84 ? 17.836 -14.068 -5.793 1.00 67.88 84 ILE A N 1
ATOM 679 C CA . ILE A 1 84 ? 17.933 -12.755 -5.135 1.00 67.88 84 ILE A CA 1
ATOM 680 C C . ILE A 1 84 ? 18.175 -12.982 -3.634 1.00 67.88 84 ILE A C 1
ATOM 682 O O . ILE A 1 84 ? 17.254 -13.271 -2.877 1.00 67.88 84 ILE A O 1
ATOM 686 N N . ARG A 1 85 ? 19.442 -12.923 -3.210 1.00 67.25 85 ARG A N 1
ATOM 687 C CA . ARG A 1 85 ? 19.865 -13.075 -1.801 1.00 67.25 85 ARG A CA 1
ATOM 688 C C . ARG A 1 85 ? 20.362 -11.771 -1.175 1.00 67.25 85 ARG A C 1
ATOM 690 O O . ARG A 1 85 ? 20.753 -11.768 -0.014 1.00 67.25 85 ARG A O 1
ATOM 697 N N . ARG A 1 86 ? 20.412 -10.694 -1.958 1.00 70.44 86 ARG A N 1
ATOM 698 C CA . ARG A 1 86 ? 20.933 -9.375 -1.580 1.00 70.44 86 ARG A CA 1
ATOM 699 C C . ARG A 1 86 ? 19.992 -8.294 -2.104 1.00 70.44 86 ARG A C 1
ATOM 701 O O . ARG A 1 86 ? 19.153 -8.588 -2.958 1.00 70.44 86 ARG A O 1
ATOM 708 N N . PHE A 1 87 ? 20.120 -7.079 -1.587 1.00 70.44 87 PHE A N 1
ATOM 709 C CA . PHE A 1 87 ? 19.484 -5.909 -2.188 1.00 70.44 87 PHE A CA 1
ATOM 710 C C . PHE A 1 87 ? 19.972 -5.766 -3.630 1.00 70.44 87 PHE A C 1
ATOM 712 O O . PHE A 1 87 ? 21.141 -6.032 -3.903 1.00 70.44 87 PHE A O 1
ATOM 719 N N . HIS A 1 88 ? 19.060 -5.442 -4.541 1.00 71.50 88 HIS A N 1
ATOM 720 C CA . HIS A 1 88 ? 19.399 -5.157 -5.933 1.00 71.50 88 HIS A CA 1
ATOM 721 C C . HIS A 1 88 ? 18.911 -3.754 -6.246 1.00 71.50 88 HIS A C 1
ATOM 723 O O . HIS A 1 88 ? 17.737 -3.446 -6.008 1.00 71.50 88 HIS A O 1
ATOM 729 N N . HIS A 1 89 ? 19.813 -2.937 -6.773 1.00 74.94 89 HIS A N 1
ATOM 730 C CA . HIS A 1 89 ? 19.490 -1.628 -7.297 1.00 74.94 89 HIS A CA 1
ATOM 731 C C . HIS A 1 89 ? 19.426 -1.758 -8.813 1.00 74.94 89 HIS A C 1
ATOM 733 O O . HIS A 1 89 ? 20.346 -2.250 -9.466 1.00 74.94 89 HIS A O 1
ATOM 739 N N . PHE A 1 90 ? 18.276 -1.404 -9.364 1.00 75.69 90 PHE A N 1
ATOM 740 C CA . PHE A 1 90 ? 18.061 -1.356 -10.796 1.00 75.69 90 PHE A CA 1
ATOM 741 C C . PHE A 1 90 ? 18.047 0.105 -11.196 1.00 75.69 90 PHE A C 1
ATOM 743 O O . PHE A 1 90 ? 17.228 0.869 -10.689 1.00 75.69 90 PHE A O 1
ATOM 750 N N . ARG A 1 91 ? 18.922 0.486 -12.116 1.00 78.75 91 ARG A N 1
ATOM 751 C CA . ARG A 1 91 ? 18.913 1.811 -12.724 1.00 78.75 91 ARG A CA 1
ATOM 752 C C . ARG A 1 91 ? 18.471 1.683 -14.166 1.00 78.75 91 ARG A C 1
ATOM 754 O O . ARG A 1 91 ? 18.881 0.775 -14.890 1.00 78.75 91 ARG A O 1
ATOM 761 N N . VAL A 1 92 ? 17.595 2.590 -14.563 1.00 78.19 92 VAL A N 1
ATOM 762 C CA . VAL A 1 92 ? 17.163 2.736 -15.946 1.00 78.19 92 VAL A CA 1
ATOM 763 C C . VAL A 1 92 ? 17.319 4.198 -16.303 1.00 78.19 92 VAL A C 1
ATOM 765 O O . VAL A 1 92 ? 16.751 5.054 -15.628 1.00 78.19 92 VAL A O 1
ATOM 768 N N . THR A 1 93 ? 18.086 4.482 -17.343 1.00 78.81 93 THR A N 1
ATOM 769 C CA . THR A 1 93 ? 18.249 5.830 -17.886 1.00 78.81 93 THR A CA 1
ATOM 770 C C . THR A 1 93 ? 17.466 5.946 -19.189 1.00 78.81 93 THR A C 1
ATOM 772 O O . THR A 1 93 ? 17.082 4.940 -19.786 1.00 78.81 93 THR A O 1
ATOM 775 N N . ALA A 1 94 ? 17.198 7.172 -19.633 1.00 73.69 94 ALA A N 1
ATOM 776 C CA . ALA A 1 94 ? 16.545 7.411 -20.919 1.00 73.69 94 ALA A CA 1
ATOM 777 C C . ALA A 1 94 ? 17.321 6.795 -22.100 1.00 73.69 94 ALA A C 1
ATOM 779 O O . ALA A 1 94 ? 16.699 6.344 -23.064 1.00 73.69 94 ALA A O 1
ATOM 780 N N . ASP A 1 95 ? 18.650 6.733 -21.980 1.00 73.88 95 ASP A N 1
ATOM 781 C CA . ASP A 1 95 ? 19.561 6.323 -23.050 1.00 73.88 95 ASP A CA 1
ATOM 782 C C . ASP A 1 95 ? 19.953 4.842 -23.008 1.00 73.88 95 ASP A C 1
ATOM 784 O O . ASP A 1 95 ? 20.464 4.324 -24.001 1.00 73.88 95 ASP A O 1
ATOM 788 N N . ASP A 1 96 ? 19.732 4.149 -21.884 1.00 63.00 96 ASP A N 1
ATOM 789 C CA . ASP A 1 96 ? 20.290 2.815 -21.671 1.00 63.00 96 ASP A CA 1
ATOM 790 C C . ASP A 1 96 ? 19.282 1.805 -21.114 1.00 63.00 96 ASP A C 1
ATOM 792 O O . ASP A 1 96 ? 18.315 2.116 -20.412 1.00 63.00 96 ASP A O 1
ATOM 796 N N . SER A 1 97 ? 19.517 0.539 -21.448 1.00 64.25 97 SER A N 1
ATOM 797 C CA . SER A 1 97 ? 18.696 -0.567 -20.960 1.00 64.25 97 SER A CA 1
ATOM 798 C C . SER A 1 97 ? 19.033 -0.918 -19.502 1.00 64.25 97 SER A C 1
ATOM 800 O O . SER A 1 97 ? 20.116 -0.619 -19.009 1.00 64.25 97 SER A O 1
ATOM 802 N N . TRP A 1 98 ? 18.076 -1.532 -18.793 1.00 61.97 98 TRP A N 1
ATOM 803 C CA . TRP A 1 98 ? 18.148 -1.860 -17.360 1.00 61.97 98 TRP A CA 1
ATOM 804 C C . TRP A 1 98 ? 19.530 -2.361 -16.903 1.00 61.97 98 TRP A C 1
ATOM 806 O O . TRP A 1 98 ? 19.941 -3.466 -17.265 1.00 61.97 98 TRP A O 1
ATOM 816 N N . THR A 1 99 ? 20.199 -1.597 -16.038 1.00 65.19 99 THR A N 1
ATOM 817 C CA . THR A 1 99 ? 21.475 -1.972 -15.414 1.00 65.19 99 THR A CA 1
ATOM 818 C C . THR A 1 99 ? 21.268 -2.349 -13.947 1.00 65.19 99 THR A C 1
ATOM 820 O O . THR A 1 99 ? 20.553 -1.675 -13.204 1.00 65.19 99 THR A O 1
ATOM 823 N N . VAL A 1 100 ? 21.878 -3.462 -13.533 1.00 64.69 100 VAL A N 1
ATOM 824 C CA . VAL A 1 100 ? 21.904 -3.935 -12.138 1.00 64.69 100 VAL A CA 1
ATOM 825 C C . VAL A 1 100 ? 23.267 -3.592 -11.549 1.00 64.69 100 VAL A C 1
ATOM 827 O O . VAL A 1 100 ? 24.275 -3.937 -12.168 1.00 64.69 100 VAL A O 1
ATOM 830 N N . TYR A 1 101 ? 23.305 -2.964 -10.375 1.00 62.44 101 TYR A N 1
ATOM 831 C CA . TYR A 1 101 ? 24.540 -2.647 -9.647 1.00 62.44 101 TYR A CA 1
ATOM 832 C C . TYR A 1 101 ? 24.424 -2.945 -8.148 1.00 62.44 101 TYR A C 1
ATOM 834 O O . TYR A 1 101 ? 23.283 -3.074 -7.634 1.00 62.44 101 TYR A O 1
#

pLDDT: mean 81.19, std 11.65, range [49.94, 96.88]

InterPro domains:
  IPR057191 Domain of unknown function DUF7869 [PF25273] (6-96)

Secondary structure (DSSP, 8-state):
--SS-SEEEEEEPPTT---SHHHHHHHHHHHHHTTS---SHHHHHHHHHHH-TT-------TTT-----HHHHTTTT----TT--S-EEEEEESSS--EE-

Organism: Magallana gigas (NCBI:txid29159)

Foldseek 3Di:
DPPPDQKDKDKDDDPPPCPDPVNVLVVLLVVQVVVDDDDDDVVSQVSSVVSDVPGHRDDDDPVPDDDDPCCVVCVVVDDDDPDPPDIWMWMDGPVDDIDID